Protein AF-A0A957CQ03-F1 (afdb_monomer_lite)

Foldseek 3Di:
DLLCCVVPNLVVQLVVLLVVQQVVCVVDPHHGCLLNVLLNQLSVQLVVVVVVDDDDPLVSQLVSLLSSLLSSVVSSVVVCVVVVHDDDPVVVVVSVVVSNVRSVVSRVVSVVVVVVVCVVDPDDPPD

Radius of gyration: 15.78 Å; chains: 1; bounding box: 36×26×51 Å

Sequence (127 aa):
SISWALLRGIDEGVIWAFIAGLFLDLMSVTPIGVTSLSFMFGILAVIWVQQAIPTSRFLLPVILAFSATLVALLVNILLLRTLQLVVDLSALSALFPMTLLHAVLILPVYWTAYWIDRTIRPRKVTV

Secondary structure (DSSP, 8-state):
-HHHHHHH-HHHHHHHHHHHHHHHHHHSSSPTTHHHHHHHHHHHHHHHHHHHS---TTHHHHHHHHHHHHHHHHHHHHHHHHTT----TTHHHHHHHHHHHHHHHHHHHHHHHHHHHHHHS------

pLDDT: mean 88.93, std 8.33, range [51.78, 96.94]

Structure (mmCIF, N/CA/C/O backbone):
data_AF-A0A957CQ03-F1
#
_entry.id   AF-A0A957CQ03-F1
#
loop_
_atom_site.group_PDB
_atom_site.id
_atom_site.type_symbol
_atom_site.label_atom_id
_atom_site.label_alt_id
_atom_site.label_comp_id
_atom_site.label_asym_id
_atom_site.label_entity_id
_atom_site.label_seq_id
_atom_site.pdbx_PDB_ins_code
_atom_site.Cartn_x
_atom_site.Cartn_y
_atom_site.Cartn_z
_atom_site.occupancy
_atom_site.B_iso_or_equiv
_atom_site.auth_seq_id
_atom_site.auth_comp_id
_atom_site.auth_asym_id
_atom_site.auth_atom_id
_atom_site.pdbx_PDB_model_num
ATOM 1 N N . SER A 1 1 ? -5.138 -6.842 2.477 1.00 85.69 1 SER A N 1
ATOM 2 C CA . SER A 1 1 ? -4.038 -6.876 3.463 1.00 85.69 1 SER A CA 1
ATOM 3 C C . SER A 1 1 ? -4.192 -5.798 4.534 1.00 85.69 1 SER A C 1
ATOM 5 O O . SER A 1 1 ? -4.312 -6.168 5.690 1.00 85.69 1 SER A O 1
ATOM 7 N N . ILE A 1 2 ? -4.272 -4.498 4.199 1.00 89.75 2 ILE A N 1
ATOM 8 C CA . ILE A 1 2 ? -4.328 -3.385 5.184 1.00 89.75 2 ILE A CA 1
ATOM 9 C C . ILE A 1 2 ? -5.518 -3.490 6.153 1.00 89.75 2 ILE A C 1
ATOM 11 O O . ILE A 1 2 ? -5.345 -3.366 7.362 1.00 89.75 2 ILE A O 1
ATOM 15 N N . SER A 1 3 ? -6.725 -3.753 5.640 1.00 88.94 3 SER A N 1
ATOM 16 C CA . SER A 1 3 ? -7.924 -3.921 6.476 1.00 88.94 3 SER A CA 1
ATOM 17 C C . SER A 1 3 ? -7.769 -5.067 7.475 1.00 88.94 3 SER A C 1
ATOM 19 O O . SER A 1 3 ? -8.128 -4.933 8.639 1.00 88.94 3 SER A O 1
ATOM 21 N N . TRP A 1 4 ? -7.174 -6.170 7.032 1.00 88.62 4 TRP A N 1
ATOM 22 C CA . TRP A 1 4 ? -6.902 -7.333 7.866 1.00 88.62 4 TRP A CA 1
ATOM 23 C C . TRP A 1 4 ? -5.799 -7.058 8.892 1.00 88.62 4 TRP A C 1
ATOM 25 O O . TRP A 1 4 ? -5.954 -7.417 10.054 1.00 88.62 4 TRP A O 1
ATOM 35 N N . ALA A 1 5 ? -4.749 -6.330 8.497 1.00 90.12 5 ALA A N 1
ATOM 36 C CA . ALA A 1 5 ? -3.681 -5.883 9.389 1.00 90.12 5 ALA A CA 1
ATOM 37 C C . ALA A 1 5 ? -4.222 -5.027 10.546 1.00 90.12 5 ALA A C 1
ATOM 39 O O . ALA A 1 5 ? -3.803 -5.164 11.691 1.00 90.12 5 ALA A O 1
ATOM 40 N N . LEU A 1 6 ? -5.196 -4.165 10.246 1.00 88.19 6 L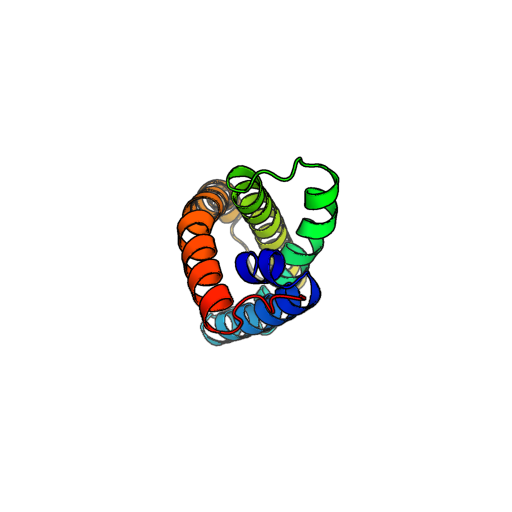EU A N 1
ATOM 41 C CA . LEU A 1 6 ? -5.875 -3.323 11.227 1.00 88.19 6 LEU A CA 1
ATOM 42 C C . LEU A 1 6 ? -6.790 -4.096 12.180 1.00 88.19 6 LEU A C 1
ATOM 44 O O . LEU A 1 6 ? -6.959 -3.680 13.322 1.00 88.19 6 LEU A O 1
ATOM 48 N N . LEU A 1 7 ? -7.416 -5.176 11.712 1.00 88.56 7 LEU A N 1
ATOM 49 C CA . LEU A 1 7 ? -8.358 -5.957 12.515 1.00 88.56 7 LEU A CA 1
ATOM 50 C C . LEU A 1 7 ? -7.668 -7.052 13.333 1.00 88.56 7 LEU A C 1
ATOM 52 O O . LEU A 1 7 ? -8.120 -7.360 14.432 1.00 88.56 7 LEU A O 1
ATOM 56 N N . ARG A 1 8 ? -6.589 -7.641 12.806 1.00 87.38 8 ARG A N 1
ATOM 57 C CA . ARG A 1 8 ? -5.973 -8.862 13.348 1.00 87.38 8 ARG A CA 1
ATOM 58 C C . ARG A 1 8 ? -4.468 -8.781 13.579 1.00 87.38 8 ARG A C 1
ATOM 60 O O . ARG A 1 8 ? -3.871 -9.748 14.038 1.00 87.38 8 ARG A O 1
ATOM 67 N N . GLY A 1 9 ? -3.867 -7.624 13.325 1.00 88.94 9 GLY A N 1
ATOM 68 C CA . GLY A 1 9 ? -2.451 -7.379 13.568 1.00 88.94 9 GLY A CA 1
ATOM 69 C C . GLY A 1 9 ? -1.581 -7.517 12.323 1.00 88.94 9 GLY A C 1
ATOM 70 O O . GLY A 1 9 ? -1.988 -8.037 11.281 1.00 88.94 9 GLY A O 1
ATOM 71 N N . ILE A 1 10 ? -0.355 -7.008 12.447 1.00 90.25 10 ILE A N 1
ATOM 72 C CA . ILE A 1 10 ? 0.595 -6.872 11.341 1.00 90.25 10 ILE A CA 1
ATOM 73 C C . ILE A 1 10 ? 0.940 -8.219 10.695 1.00 90.25 10 ILE A C 1
ATOM 75 O O . ILE A 1 10 ? 1.003 -8.291 9.471 1.00 90.25 10 ILE A O 1
ATOM 79 N N . ASP A 1 11 ? 1.081 -9.279 11.495 1.00 91.81 11 ASP A N 1
ATOM 80 C CA . ASP A 1 11 ? 1.511 -10.603 11.036 1.00 91.81 11 ASP A CA 1
ATOM 81 C C . ASP A 1 11 ? 0.533 -11.179 10.006 1.00 91.81 11 ASP A C 1
ATOM 8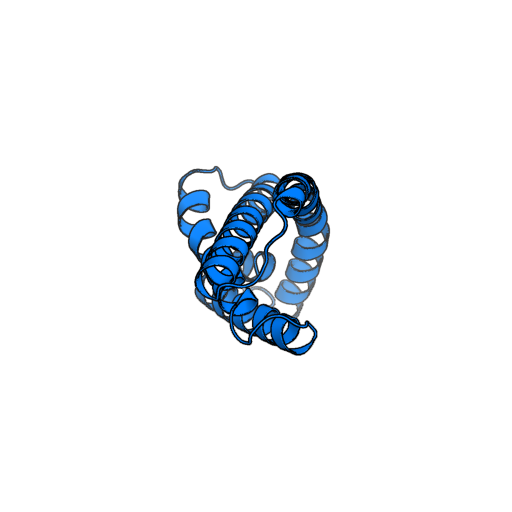3 O O . ASP A 1 11 ? 0.922 -11.526 8.889 1.00 91.81 11 ASP A O 1
ATOM 87 N N . GLU A 1 12 ? -0.767 -11.185 10.326 1.00 92.00 12 GLU A N 1
ATOM 88 C CA . GLU A 1 12 ? -1.795 -11.604 9.368 1.00 92.00 12 GLU A CA 1
ATOM 89 C C . GLU A 1 12 ? -1.852 -10.658 8.159 1.00 92.00 12 GLU A C 1
ATOM 91 O O . G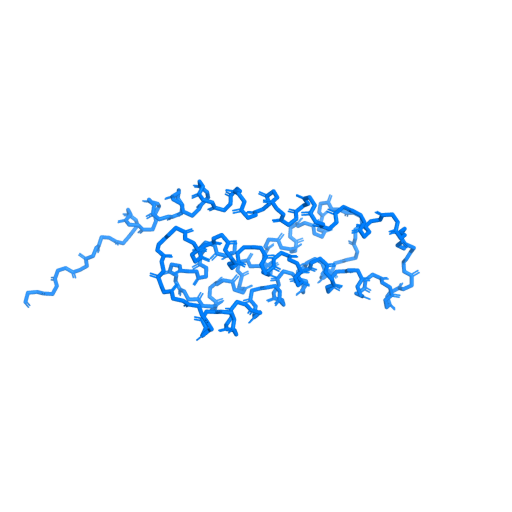LU A 1 12 ? -2.048 -11.094 7.023 1.00 92.00 12 GLU A O 1
ATOM 96 N N . GLY A 1 13 ? -1.650 -9.358 8.382 1.00 93.38 13 GLY A N 1
ATOM 97 C CA . GLY A 1 13 ? -1.580 -8.357 7.323 1.00 93.38 13 GLY A CA 1
ATOM 98 C C . GLY A 1 13 ? -0.506 -8.653 6.275 1.00 93.38 13 GLY A C 1
ATOM 99 O O . GLY A 1 13 ? -0.786 -8.573 5.074 1.00 93.38 13 GLY A O 1
ATOM 100 N N . VAL A 1 14 ? 0.699 -9.008 6.728 1.00 95.50 14 VAL A N 1
ATOM 101 C CA . VAL A 1 14 ? 1.855 -9.349 5.886 1.00 95.50 14 VAL A CA 1
ATOM 102 C C . VAL A 1 14 ? 1.611 -10.655 5.134 1.00 95.50 14 VAL A C 1
ATOM 104 O O . VAL A 1 14 ? 1.875 -10.711 3.935 1.00 95.50 14 VAL A O 1
ATOM 107 N N . ILE A 1 15 ? 1.032 -11.671 5.783 1.00 95.94 15 ILE A N 1
ATOM 108 C CA . ILE A 1 15 ? 0.663 -12.934 5.119 1.00 95.94 15 ILE A CA 1
ATOM 109 C C . ILE A 1 15 ? -0.315 -12.665 3.969 1.00 95.94 15 ILE A C 1
ATOM 111 O O . ILE A 1 15 ? -0.097 -13.111 2.843 1.00 95.94 15 ILE A O 1
ATOM 115 N N . TRP A 1 16 ? -1.365 -11.877 4.210 1.00 95.06 16 TRP A N 1
ATOM 116 C CA . TRP A 1 16 ? -2.314 -11.525 3.153 1.00 95.06 16 TRP A CA 1
ATOM 117 C C . TRP A 1 16 ? -1.712 -10.632 2.071 1.00 95.06 16 TRP A C 1
ATOM 119 O O . TRP A 1 16 ? -2.154 -10.697 0.927 1.00 95.06 16 TRP A O 1
ATOM 129 N N . ALA A 1 17 ? -0.738 -9.785 2.407 1.00 95.94 17 ALA A N 1
ATOM 130 C CA . ALA A 1 17 ? -0.002 -8.996 1.423 1.00 95.94 17 ALA A CA 1
ATOM 131 C C . ALA A 1 17 ? 0.833 -9.886 0.498 1.00 95.94 17 ALA A C 1
ATOM 133 O O . ALA A 1 17 ? 0.770 -9.712 -0.716 1.00 95.94 17 ALA A O 1
ATOM 134 N N . PHE A 1 18 ? 1.534 -10.867 1.066 1.00 96.94 18 PHE A N 1
ATOM 135 C CA . PHE A 1 18 ? 2.291 -11.861 0.316 1.00 96.94 18 PHE A CA 1
ATOM 136 C C . PHE A 1 18 ? 1.388 -12.675 -0.615 1.00 96.94 18 PHE A C 1
ATOM 138 O O . PHE A 1 18 ? 1.649 -12.736 -1.810 1.00 96.94 18 PHE A O 1
ATOM 145 N N . ILE A 1 19 ? 0.290 -13.238 -0.094 1.00 96.31 19 ILE A N 1
ATOM 146 C CA . ILE A 1 19 ? -0.652 -14.029 -0.900 1.00 96.31 19 ILE A CA 1
ATOM 147 C C . ILE A 1 19 ? -1.238 -13.169 -2.025 1.00 96.31 19 ILE A C 1
ATOM 149 O O . ILE A 1 19 ? -1.194 -13.567 -3.183 1.00 96.31 19 ILE A O 1
ATOM 153 N N . ALA A 1 20 ? -1.756 -11.978 -1.712 1.00 94.31 20 ALA A N 1
ATOM 154 C CA . ALA A 1 20 ? -2.358 -11.109 -2.721 1.00 94.31 20 ALA A CA 1
ATOM 155 C C . ALA A 1 20 ? -1.357 -10.703 -3.812 1.00 94.31 20 ALA A C 1
ATOM 157 O O . ALA A 1 20 ? -1.707 -10.726 -4.990 1.00 94.31 20 ALA A O 1
ATOM 158 N N . GLY A 1 21 ? -0.123 -10.365 -3.432 1.00 95.12 21 GLY A N 1
ATOM 159 C CA . GLY A 1 21 ? 0.922 -10.050 -4.398 1.00 95.12 21 GLY A CA 1
ATOM 160 C C . GLY A 1 21 ? 1.312 -11.262 -5.240 1.00 95.12 21 GLY A C 1
ATOM 161 O O . GLY A 1 21 ? 1.392 -11.141 -6.451 1.00 95.12 21 GLY A O 1
ATOM 162 N N . LEU A 1 22 ? 1.418 -12.462 -4.667 1.00 95.62 22 LEU A N 1
ATOM 163 C CA . LEU A 1 22 ? 1.739 -13.655 -5.457 1.00 95.62 22 LEU A CA 1
ATOM 164 C C . LEU A 1 22 ? 0.681 -13.919 -6.527 1.00 95.62 22 LEU A C 1
ATOM 166 O O . LEU A 1 22 ? 1.011 -14.227 -7.668 1.00 95.62 22 LEU A O 1
ATOM 170 N N . PHE A 1 23 ? -0.595 -13.768 -6.173 1.00 95.25 23 PHE A N 1
ATOM 171 C CA . PHE A 1 23 ? -1.680 -13.880 -7.142 1.00 95.25 23 PHE A CA 1
ATOM 172 C C . PHE A 1 23 ? -1.591 -12.806 -8.232 1.00 95.25 23 PHE A C 1
ATOM 174 O O . PHE A 1 23 ? -1.823 -13.115 -9.398 1.00 95.25 23 PHE A O 1
ATOM 181 N N . LEU A 1 24 ? -1.232 -11.567 -7.888 1.00 93.50 24 LEU A N 1
ATOM 182 C CA . LEU A 1 24 ? -1.025 -10.509 -8.880 1.00 93.50 24 LEU A CA 1
ATOM 183 C C . LEU A 1 24 ? 0.177 -10.785 -9.779 1.00 93.50 24 LEU A C 1
ATOM 185 O O . LEU A 1 24 ? 0.067 -10.602 -10.986 1.00 93.50 24 LEU A O 1
ATOM 189 N N . ASP A 1 25 ? 1.288 -11.264 -9.225 1.00 92.88 25 ASP A N 1
ATOM 190 C CA . ASP A 1 25 ? 2.466 -11.663 -9.990 1.00 92.88 25 ASP A CA 1
ATOM 191 C C . ASP A 1 25 ? 2.102 -12.754 -11.013 1.00 92.88 25 ASP A C 1
ATOM 193 O O . ASP A 1 25 ? 2.479 -12.656 -12.173 1.00 92.88 25 ASP A O 1
ATOM 197 N N . LEU A 1 26 ? 1.297 -13.750 -10.621 1.00 92.75 26 LEU A N 1
ATOM 198 C CA . LEU A 1 26 ? 0.845 -14.828 -11.514 1.00 92.75 26 LEU A CA 1
ATOM 199 C C . LEU A 1 26 ? -0.118 -14.361 -12.614 1.00 92.75 26 LEU A C 1
ATOM 201 O O . LEU A 1 26 ? -0.154 -14.951 -13.691 1.00 92.75 26 LEU A O 1
ATOM 205 N N . MET A 1 27 ? -0.939 -13.350 -12.329 1.00 92.44 27 MET A N 1
ATOM 206 C CA . MET A 1 27 ? -1.919 -12.803 -13.277 1.00 92.44 27 MET A CA 1
ATOM 207 C C . MET A 1 27 ? -1.338 -11.695 -14.162 1.00 92.44 27 MET A C 1
ATOM 209 O O . MET A 1 27 ? -2.002 -11.230 -15.089 1.00 92.44 27 MET A O 1
ATOM 213 N N . SER A 1 28 ? -0.126 -11.239 -13.868 1.00 86.25 28 SER A N 1
ATOM 214 C CA . SER A 1 28 ? 0.542 -10.161 -14.585 1.00 86.25 28 SER A CA 1
ATOM 215 C C . SER A 1 28 ? 1.766 -10.681 -15.335 1.00 86.25 28 SER A C 1
ATOM 217 O O . SER A 1 28 ? 2.136 -11.848 -15.258 1.00 86.25 28 SER A O 1
ATOM 219 N N . VAL A 1 29 ? 2.397 -9.795 -16.102 1.00 85.19 29 VAL A N 1
ATOM 220 C CA . VAL A 1 29 ? 3.665 -10.083 -16.791 1.00 85.19 29 VAL A CA 1
ATOM 221 C C . VAL A 1 29 ? 4.862 -9.740 -15.882 1.00 85.19 29 VAL A C 1
ATOM 223 O O . VAL A 1 29 ? 6.008 -9.770 -16.324 1.00 85.19 29 VAL A O 1
ATOM 226 N N . THR A 1 30 ? 4.635 -9.374 -14.610 1.00 84.75 30 THR A N 1
ATOM 227 C CA . THR A 1 30 ? 5.737 -9.048 -13.696 1.00 84.75 30 THR A CA 1
ATOM 228 C C . THR A 1 30 ? 6.407 -10.308 -13.147 1.00 84.75 30 THR A C 1
ATOM 230 O O . THR A 1 30 ? 5.743 -11.323 -12.945 1.00 84.75 30 THR A O 1
ATOM 233 N N . PRO A 1 31 ? 7.723 -10.265 -12.869 1.00 91.38 31 PRO A N 1
ATOM 234 C CA . PRO A 1 31 ? 8.418 -11.390 -12.258 1.00 91.38 31 PRO A CA 1
ATOM 235 C C . PRO A 1 31 ? 7.791 -11.807 -10.925 1.00 91.38 31 PRO A C 1
ATOM 237 O O . PRO A 1 31 ? 7.430 -10.958 -10.105 1.00 91.38 31 PRO A O 1
ATOM 240 N N . ILE A 1 32 ? 7.722 -13.120 -10.694 1.00 93.00 32 ILE A N 1
ATOM 241 C CA . ILE A 1 32 ? 7.194 -13.690 -9.451 1.00 93.00 32 ILE A CA 1
ATOM 242 C C . ILE A 1 32 ? 7.928 -13.113 -8.238 1.00 93.00 32 ILE A C 1
ATOM 244 O O . ILE A 1 32 ? 9.157 -13.111 -8.177 1.00 93.00 32 ILE A O 1
ATOM 248 N N . GLY A 1 33 ? 7.154 -12.654 -7.256 1.00 91.88 33 GLY A N 1
ATOM 249 C CA . GLY A 1 33 ? 7.635 -12.128 -5.986 1.00 91.88 33 GLY A CA 1
ATOM 250 C C . GLY A 1 33 ? 7.775 -10.606 -5.942 1.00 91.88 33 GLY A C 1
ATOM 251 O O . GLY A 1 33 ? 7.878 -10.057 -4.845 1.00 91.88 33 GLY A O 1
ATOM 252 N N . VAL A 1 34 ? 7.754 -9.900 -7.079 1.00 95.19 34 VAL A N 1
ATOM 253 C CA . VAL A 1 34 ? 7.955 -8.440 -7.104 1.00 95.19 34 VAL A CA 1
ATOM 254 C C . VAL A 1 34 ? 6.799 -7.711 -6.427 1.00 95.19 34 VAL A C 1
ATOM 256 O O . VAL A 1 34 ? 7.029 -6.925 -5.500 1.00 95.19 34 VAL A O 1
ATOM 259 N N . THR A 1 35 ? 5.556 -7.979 -6.830 1.00 95.19 35 THR A N 1
ATOM 260 C CA . THR A 1 35 ? 4.401 -7.326 -6.198 1.00 95.19 35 THR A CA 1
ATOM 261 C C . THR A 1 35 ? 4.169 -7.867 -4.786 1.00 95.19 35 THR A C 1
ATOM 263 O O . THR A 1 35 ? 3.824 -7.099 -3.886 1.00 95.19 35 THR A O 1
ATOM 266 N N . SER A 1 36 ? 4.470 -9.150 -4.553 1.00 95.94 36 SER A N 1
ATOM 267 C CA . SER A 1 36 ? 4.454 -9.790 -3.228 1.00 95.94 36 SER A CA 1
ATOM 268 C C . SER A 1 36 ? 5.304 -9.039 -2.206 1.00 95.94 36 SER A C 1
ATOM 270 O O . SER A 1 36 ? 4.791 -8.581 -1.183 1.00 95.94 36 SER A O 1
ATOM 272 N N . LEU A 1 37 ? 6.595 -8.852 -2.499 1.00 96.38 37 LEU A N 1
ATOM 273 C CA . LEU A 1 37 ? 7.514 -8.127 -1.623 1.00 96.38 37 LEU A CA 1
ATOM 274 C C . LEU A 1 37 ? 7.074 -6.676 -1.447 1.00 96.38 37 LEU A C 1
ATOM 276 O O . LEU A 1 37 ? 7.047 -6.164 -0.329 1.00 96.38 37 LEU A O 1
ATOM 280 N N . SER A 1 38 ? 6.660 -6.034 -2.535 1.00 96.56 38 SER A N 1
ATOM 281 C CA . SER A 1 38 ? 6.201 -4.646 -2.518 1.00 96.56 38 SER A CA 1
ATOM 282 C C . SER A 1 38 ? 5.025 -4.440 -1.562 1.00 96.56 38 SER A C 1
ATOM 284 O O . SER A 1 38 ? 5.041 -3.527 -0.735 1.00 96.56 38 SER A O 1
ATOM 286 N N . PHE A 1 39 ? 4.029 -5.324 -1.600 1.00 96.06 39 PHE A N 1
ATOM 287 C CA . PHE A 1 39 ? 2.883 -5.261 -0.696 1.00 96.06 39 PHE A CA 1
ATOM 288 C C . PHE A 1 39 ? 3.274 -5.549 0.755 1.00 96.06 39 PHE A C 1
ATOM 290 O O . PHE A 1 39 ? 2.755 -4.892 1.660 1.00 96.06 39 PHE A O 1
ATOM 297 N N . MET A 1 40 ? 4.190 -6.493 0.995 1.00 96.50 40 MET A N 1
ATOM 298 C CA . MET A 1 40 ? 4.695 -6.777 2.342 1.00 96.50 40 MET A CA 1
ATOM 299 C C . MET A 1 40 ? 5.391 -5.553 2.944 1.00 96.50 40 MET A C 1
ATOM 301 O O . MET A 1 40 ? 5.063 -5.163 4.064 1.00 96.50 40 MET A O 1
ATOM 305 N N . PHE A 1 41 ? 6.285 -4.897 2.196 1.00 96.38 41 PHE A N 1
ATOM 306 C CA . PHE A 1 41 ? 6.925 -3.651 2.634 1.00 96.38 41 PHE A CA 1
ATOM 307 C C . PHE A 1 41 ? 5.908 -2.530 2.863 1.00 96.38 41 PHE A C 1
ATOM 309 O O . PHE A 1 41 ? 6.019 -1.797 3.847 1.00 96.38 41 PHE A O 1
ATOM 316 N N . GLY A 1 42 ? 4.882 -2.439 2.011 1.00 95.44 42 GLY A N 1
ATOM 317 C CA . GLY A 1 42 ? 3.756 -1.532 2.215 1.00 95.44 42 GLY A CA 1
ATOM 318 C C . GLY A 1 42 ? 3.076 -1.743 3.569 1.00 95.44 42 GLY A C 1
ATOM 319 O O . GLY A 1 42 ? 2.857 -0.783 4.303 1.00 95.44 42 GLY A O 1
ATOM 320 N N . ILE A 1 43 ? 2.798 -2.994 3.949 1.00 95.31 43 ILE A N 1
ATOM 321 C CA . ILE A 1 43 ? 2.234 -3.305 5.270 1.00 95.31 43 ILE A CA 1
ATOM 322 C C . ILE A 1 43 ? 3.223 -3.007 6.393 1.00 95.31 43 ILE A C 1
ATOM 324 O O . ILE A 1 43 ? 2.827 -2.412 7.384 1.00 95.31 43 ILE A O 1
ATOM 328 N N . LEU A 1 44 ? 4.502 -3.354 6.269 1.00 93.81 44 LEU A N 1
ATOM 329 C CA . LEU A 1 44 ? 5.479 -3.079 7.330 1.00 93.81 44 LEU A CA 1
ATOM 330 C C . LEU A 1 44 ? 5.631 -1.577 7.616 1.00 93.81 44 LEU A C 1
ATOM 332 O O . LEU A 1 44 ? 5.798 -1.181 8.770 1.00 93.81 44 LEU A O 1
ATOM 336 N N . ALA A 1 45 ? 5.492 -0.724 6.598 1.00 90.06 45 ALA A N 1
ATOM 337 C CA . ALA A 1 45 ? 5.509 0.726 6.777 1.00 90.06 45 ALA A CA 1
ATOM 338 C C . ALA A 1 45 ? 4.372 1.243 7.679 1.00 90.06 45 ALA A C 1
ATOM 340 O O . ALA A 1 45 ? 4.535 2.255 8.361 1.00 90.06 45 ALA A O 1
ATOM 341 N N . VAL A 1 46 ? 3.245 0.527 7.745 1.00 88.00 46 VAL A N 1
ATOM 342 C CA . VAL A 1 46 ? 2.094 0.857 8.602 1.00 88.00 46 VAL A CA 1
ATOM 343 C C . VAL A 1 46 ? 2.485 0.899 10.080 1.00 88.00 46 VAL A C 1
ATOM 345 O O . VAL A 1 46 ? 1.928 1.720 10.804 1.00 88.00 46 VAL A O 1
ATOM 348 N N . ILE A 1 47 ? 3.449 0.080 10.528 1.00 86.44 47 ILE A N 1
ATOM 349 C CA . ILE A 1 47 ? 3.906 0.039 11.932 1.00 86.44 47 ILE A CA 1
ATOM 350 C C . ILE A 1 47 ? 4.356 1.429 12.387 1.00 86.44 47 ILE A C 1
ATOM 352 O O . ILE A 1 47 ? 3.910 1.931 13.417 1.00 86.44 47 ILE A O 1
ATOM 356 N N . TRP A 1 48 ? 5.210 2.064 11.587 1.00 84.88 48 TRP A N 1
ATOM 357 C CA . TRP A 1 48 ? 5.770 3.379 11.883 1.00 84.88 48 TRP A CA 1
ATOM 358 C C . TRP A 1 48 ? 4.695 4.466 11.843 1.00 84.88 48 TRP A C 1
ATOM 360 O O . TRP A 1 48 ? 4.656 5.348 12.696 1.00 84.88 48 TRP A O 1
ATOM 370 N N . VAL A 1 49 ? 3.777 4.375 10.878 1.00 85.25 49 VAL A N 1
ATOM 371 C CA . VAL A 1 49 ? 2.709 5.366 10.703 1.00 85.25 49 VAL A CA 1
ATOM 372 C C . VAL A 1 49 ? 1.667 5.278 11.821 1.00 85.25 49 VAL A C 1
ATOM 374 O O . VAL A 1 49 ? 1.200 6.310 12.296 1.00 85.25 49 VAL A O 1
ATOM 377 N N . GLN A 1 50 ? 1.327 4.075 12.295 1.00 84.44 50 GLN A N 1
ATOM 378 C CA . GLN A 1 50 ? 0.393 3.896 13.413 1.00 84.44 50 GLN A CA 1
ATOM 379 C C . GLN A 1 50 ? 0.900 4.525 14.713 1.00 84.44 50 GLN A C 1
ATOM 381 O O . GLN A 1 50 ? 0.098 5.048 15.479 1.00 84.44 50 GLN A O 1
ATOM 386 N N . GLN A 1 51 ? 2.213 4.508 14.955 1.00 84.50 51 GLN A N 1
ATOM 387 C CA . GLN A 1 51 ? 2.810 5.115 16.150 1.00 84.50 51 GLN A CA 1
ATOM 388 C C . GLN A 1 51 ? 2.749 6.649 16.131 1.00 84.50 51 GLN A C 1
ATOM 390 O O . GLN A 1 51 ? 2.754 7.278 17.185 1.00 84.50 51 GLN A O 1
ATOM 395 N N . ALA A 1 52 ? 2.681 7.252 14.942 1.00 84.81 52 ALA A N 1
ATOM 396 C CA . ALA A 1 52 ? 2.740 8.699 14.759 1.00 84.81 52 ALA A CA 1
ATOM 397 C C . ALA A 1 52 ? 1.361 9.383 14.698 1.00 84.81 52 ALA A C 1
ATOM 399 O O . ALA A 1 52 ? 1.298 10.612 14.667 1.00 84.81 52 ALA A O 1
ATOM 400 N N . ILE A 1 53 ? 0.258 8.625 14.630 1.00 83.12 53 ILE A N 1
ATOM 401 C CA . ILE A 1 53 ? -1.065 9.161 14.270 1.00 83.12 53 ILE A CA 1
ATOM 402 C C . ILE A 1 53 ? -2.139 8.750 15.290 1.00 83.12 53 ILE A C 1
ATOM 404 O O . ILE A 1 53 ? -2.184 7.593 15.706 1.00 83.12 53 ILE A O 1
ATOM 408 N N . PRO A 1 54 ? -3.055 9.662 15.676 1.00 76.88 54 PRO A N 1
ATOM 409 C CA . PRO A 1 54 ? -4.148 9.350 16.595 1.00 76.88 54 PRO A CA 1
ATOM 410 C C . PRO A 1 54 ? -5.118 8.285 16.051 1.00 76.88 54 PRO A C 1
ATOM 412 O O . PRO A 1 54 ? -5.426 8.224 14.859 1.00 76.88 54 PRO A O 1
ATOM 415 N N . THR A 1 55 ? -5.670 7.472 16.958 1.00 77.75 55 THR A N 1
ATOM 416 C CA . THR A 1 55 ? -6.499 6.287 16.667 1.00 77.75 55 THR A CA 1
ATOM 417 C C . THR A 1 55 ? -7.941 6.627 16.252 1.00 77.75 55 THR A C 1
ATOM 419 O O . THR A 1 55 ? -8.911 6.221 16.897 1.00 77.75 55 THR A O 1
ATOM 422 N N . SER A 1 56 ? -8.113 7.387 15.170 1.00 84.81 56 SER A N 1
ATOM 423 C CA . SER A 1 56 ? -9.430 7.668 14.582 1.00 84.81 56 SER A CA 1
ATOM 424 C C . SER A 1 56 ? -9.914 6.499 13.722 1.00 84.81 56 SER A C 1
ATOM 426 O O . SER A 1 56 ? -9.219 6.070 12.808 1.00 84.81 56 SER A O 1
ATOM 428 N N . ARG A 1 57 ? -11.147 6.024 13.946 1.00 78.06 57 ARG A N 1
ATOM 429 C CA . ARG A 1 57 ? -11.735 4.896 13.190 1.00 78.06 57 ARG A CA 1
ATOM 430 C C . ARG A 1 57 ? -11.919 5.165 11.692 1.00 78.06 57 ARG A C 1
ATOM 432 O O . ARG A 1 57 ? -12.054 4.215 10.933 1.00 78.06 57 ARG A O 1
ATOM 439 N N . PHE A 1 58 ? -11.940 6.433 11.282 1.00 85.44 58 PHE A N 1
ATOM 440 C CA . PHE A 1 58 ? -12.114 6.826 9.882 1.00 85.44 58 PHE A CA 1
ATOM 441 C C . PHE A 1 58 ? -10.799 7.267 9.237 1.00 85.44 58 PHE A C 1
ATOM 443 O O . PHE A 1 58 ? -10.469 6.816 8.146 1.00 85.44 58 PHE A O 1
ATOM 450 N N . LEU A 1 59 ? -10.021 8.116 9.918 1.00 88.00 59 LEU A N 1
ATOM 451 C CA . LEU A 1 59 ? -8.779 8.650 9.349 1.00 88.00 59 LEU A CA 1
ATOM 452 C C . LEU A 1 59 ? -7.650 7.618 9.352 1.00 88.00 59 LEU A C 1
ATOM 454 O O . LEU A 1 59 ? -6.855 7.598 8.418 1.00 88.00 59 LEU A O 1
ATOM 458 N N . LEU A 1 60 ? -7.588 6.745 10.363 1.00 90.12 60 LEU A N 1
ATOM 459 C CA . LEU A 1 60 ? -6.502 5.776 10.475 1.00 90.12 60 LEU A CA 1
ATOM 460 C C . LEU A 1 60 ? -6.473 4.808 9.276 1.00 90.12 60 LEU A C 1
ATOM 462 O O . LEU A 1 60 ? -5.427 4.732 8.637 1.00 90.12 60 LEU A O 1
ATOM 466 N N . PRO A 1 61 ? -7.573 4.132 8.872 1.00 91.56 61 PRO A N 1
ATOM 467 C CA . PRO A 1 61 ? -7.543 3.265 7.691 1.00 91.56 61 PRO A CA 1
ATOM 468 C C . PRO A 1 61 ? -7.131 3.991 6.408 1.00 91.56 61 PRO A C 1
ATOM 470 O O . PRO A 1 61 ? -6.360 3.441 5.627 1.00 91.56 61 PRO A O 1
ATOM 473 N N . VAL A 1 62 ? -7.603 5.227 6.215 1.00 93.31 62 VAL A N 1
ATOM 474 C CA . VAL A 1 62 ? -7.298 6.054 5.036 1.00 93.31 62 VAL A CA 1
ATOM 475 C C . VAL A 1 62 ? -5.812 6.385 4.975 1.00 93.31 62 VAL A C 1
ATOM 477 O O . VAL A 1 62 ? -5.171 6.146 3.953 1.00 93.31 62 VAL A O 1
ATOM 480 N N . ILE A 1 63 ? -5.245 6.889 6.073 1.00 92.38 63 ILE A N 1
ATOM 481 C CA . ILE A 1 63 ? -3.838 7.294 6.110 1.00 92.38 63 ILE A CA 1
ATOM 482 C C . ILE A 1 63 ? -2.920 6.081 5.959 1.00 92.38 63 ILE A C 1
ATOM 484 O O . ILE A 1 63 ? -1.938 6.145 5.222 1.00 92.38 63 ILE A O 1
ATOM 488 N N . LEU A 1 64 ? -3.254 4.961 6.602 1.00 92.69 64 LEU A N 1
ATOM 489 C CA . LEU A 1 64 ? -2.472 3.735 6.477 1.00 92.69 64 LEU A CA 1
ATOM 490 C C . LEU A 1 64 ? -2.569 3.125 5.083 1.00 92.69 64 LEU A C 1
ATOM 492 O O . LEU A 1 64 ? -1.578 2.610 4.582 1.00 92.69 64 LEU A O 1
ATOM 496 N N . ALA A 1 65 ? -3.734 3.186 4.436 1.00 93.88 65 ALA A N 1
ATOM 497 C CA . ALA A 1 65 ? -3.854 2.732 3.059 1.00 93.88 65 ALA A CA 1
ATOM 498 C C . ALA A 1 65 ? -3.061 3.610 2.103 1.00 93.88 65 ALA A C 1
ATOM 500 O O . ALA A 1 65 ? -2.363 3.083 1.239 1.00 93.88 65 ALA A O 1
ATOM 501 N N . PHE A 1 66 ? -3.120 4.928 2.286 1.00 94.19 66 PHE A N 1
ATOM 502 C CA . PHE A 1 66 ? -2.323 5.860 1.506 1.00 94.19 66 PHE A CA 1
ATOM 503 C C . PHE A 1 66 ? -0.824 5.567 1.657 1.00 94.19 66 PHE A C 1
ATOM 505 O O . PHE A 1 66 ? -0.135 5.366 0.657 1.00 94.19 66 PHE A O 1
ATOM 512 N N . SER A 1 67 ? -0.324 5.483 2.895 1.00 93.25 67 SER A N 1
ATOM 513 C CA . SER A 1 67 ? 1.100 5.269 3.168 1.00 93.25 67 SER A CA 1
ATOM 514 C C . SER A 1 67 ? 1.581 3.893 2.712 1.00 93.25 67 SER A C 1
ATOM 516 O O . SER A 1 67 ? 2.595 3.806 2.021 1.00 93.25 67 SER A O 1
ATOM 518 N N . ALA A 1 68 ? 0.834 2.830 3.017 1.00 94.19 68 ALA A N 1
ATOM 519 C CA . ALA A 1 68 ? 1.175 1.473 2.604 1.00 94.19 68 ALA A CA 1
ATOM 520 C C . ALA A 1 68 ? 1.212 1.337 1.081 1.00 94.19 68 ALA A C 1
ATOM 522 O O . ALA A 1 68 ? 2.137 0.737 0.540 1.00 94.19 68 ALA A O 1
ATOM 523 N N . THR A 1 69 ? 0.235 1.922 0.383 1.00 94.88 69 THR A N 1
ATOM 524 C CA . THR A 1 69 ? 0.189 1.894 -1.084 1.00 94.88 69 THR A CA 1
ATOM 525 C C . THR A 1 69 ? 1.352 2.674 -1.676 1.00 94.88 69 THR A C 1
ATOM 527 O O . THR A 1 69 ? 1.996 2.198 -2.606 1.00 94.88 69 THR A O 1
ATOM 530 N N . LEU A 1 70 ? 1.651 3.857 -1.133 1.00 94.19 70 LEU A N 1
ATOM 531 C CA . LEU A 1 70 ? 2.757 4.676 -1.615 1.00 94.19 70 LEU A CA 1
ATOM 532 C C . LEU A 1 70 ? 4.088 3.929 -1.479 1.00 94.19 70 LEU A C 1
ATOM 534 O O . LEU A 1 70 ? 4.837 3.834 -2.448 1.00 94.19 70 LEU A O 1
ATOM 538 N N . VAL A 1 71 ? 4.350 3.344 -0.308 1.00 95.25 71 VAL A N 1
ATOM 539 C CA . VAL A 1 71 ? 5.555 2.538 -0.077 1.00 95.25 71 VAL A CA 1
ATOM 540 C C . VAL A 1 71 ? 5.588 1.327 -1.003 1.00 95.25 71 VAL A C 1
ATOM 542 O O . VAL A 1 71 ? 6.615 1.083 -1.630 1.00 95.25 71 VAL A O 1
ATOM 545 N N . ALA A 1 72 ? 4.476 0.606 -1.151 1.00 95.12 72 ALA A N 1
ATOM 546 C CA . ALA A 1 72 ? 4.410 -0.552 -2.034 1.00 95.12 72 ALA A CA 1
ATOM 547 C C . ALA A 1 72 ? 4.738 -0.190 -3.488 1.00 95.12 72 ALA A C 1
ATOM 549 O O . ALA A 1 72 ? 5.549 -0.862 -4.114 1.00 95.12 72 ALA A O 1
ATOM 550 N N . LEU A 1 73 ? 4.173 0.894 -4.023 1.00 93.75 73 LEU A N 1
ATOM 551 C CA . LEU A 1 73 ? 4.447 1.316 -5.397 1.00 93.75 73 LEU A CA 1
ATOM 552 C C . LEU A 1 73 ? 5.906 1.754 -5.591 1.00 93.75 73 LEU A C 1
ATOM 554 O O . LEU A 1 73 ? 6.516 1.414 -6.604 1.00 93.75 73 LEU A O 1
ATOM 558 N N . LEU A 1 74 ? 6.485 2.463 -4.616 1.00 93.38 74 LEU A N 1
ATOM 559 C CA . LEU A 1 74 ? 7.895 2.860 -4.654 1.00 93.38 74 LEU A CA 1
ATOM 560 C C . LEU A 1 74 ? 8.828 1.644 -4.625 1.00 93.38 74 LEU A C 1
ATOM 562 O O . LEU A 1 74 ? 9.754 1.565 -5.433 1.00 93.38 74 LEU A O 1
ATOM 566 N N . VAL A 1 75 ? 8.561 0.678 -3.742 1.00 95.06 75 VAL A N 1
ATOM 567 C CA .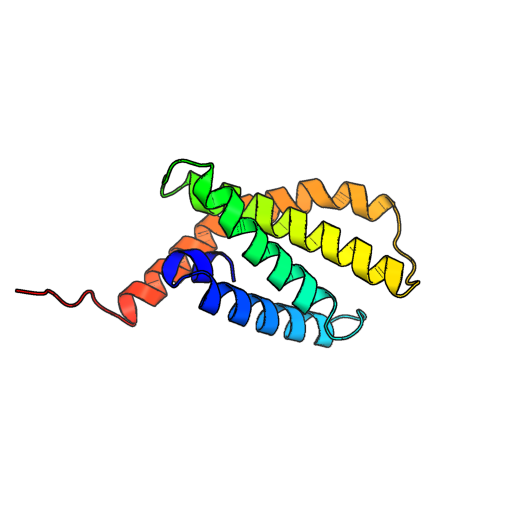 VAL A 1 75 ? 9.315 -0.582 -3.673 1.00 95.06 75 VAL A CA 1
ATOM 568 C C . VAL A 1 75 ? 9.161 -1.372 -4.969 1.00 95.06 75 VAL A C 1
ATOM 570 O O . VAL A 1 75 ? 10.152 -1.877 -5.487 1.00 95.06 75 VAL A O 1
ATOM 573 N N . ASN A 1 76 ? 7.965 -1.407 -5.555 1.00 93.62 76 ASN A N 1
ATOM 574 C CA . ASN A 1 76 ? 7.723 -2.100 -6.816 1.00 93.62 76 ASN A CA 1
ATOM 575 C C . ASN A 1 76 ? 8.552 -1.503 -7.957 1.00 93.62 76 ASN A C 1
ATOM 577 O O . ASN A 1 76 ? 9.231 -2.230 -8.676 1.00 93.62 76 ASN A O 1
ATOM 581 N N . ILE A 1 77 ? 8.553 -0.173 -8.096 1.00 92.19 77 ILE A N 1
ATOM 582 C CA . ILE A 1 77 ? 9.387 0.524 -9.087 1.00 92.19 77 ILE A CA 1
ATOM 583 C C . ILE A 1 77 ? 10.871 0.226 -8.851 1.00 92.19 77 ILE A C 1
ATOM 585 O O . ILE A 1 77 ? 11.595 -0.056 -9.807 1.00 92.19 77 ILE A O 1
ATOM 589 N N . LEU A 1 78 ? 11.323 0.264 -7.594 1.00 92.88 78 LEU A N 1
ATOM 590 C CA . LEU A 1 78 ? 12.709 -0.029 -7.237 1.00 92.88 78 LEU A CA 1
ATOM 591 C C . LEU A 1 78 ? 13.099 -1.462 -7.629 1.00 92.88 78 LEU A C 1
ATOM 593 O O . LEU A 1 78 ? 14.119 -1.653 -8.287 1.00 92.88 78 LEU A O 1
ATOM 597 N N . LEU A 1 79 ? 12.273 -2.454 -7.292 1.00 94.12 79 LEU A N 1
ATOM 598 C CA . LEU A 1 79 ? 12.519 -3.858 -7.621 1.00 94.12 79 LEU A CA 1
ATOM 599 C C . LEU A 1 79 ? 12.546 -4.091 -9.138 1.00 94.12 79 LEU A C 1
ATOM 601 O O . LEU A 1 79 ? 13.467 -4.727 -9.651 1.00 94.12 79 LEU A O 1
ATOM 605 N N . LEU A 1 80 ? 11.600 -3.512 -9.883 1.00 92.50 80 LEU A N 1
ATOM 606 C CA . LEU A 1 80 ? 11.588 -3.605 -11.347 1.00 92.50 80 LEU A CA 1
ATOM 607 C C . LEU A 1 80 ? 12.852 -2.990 -11.965 1.00 92.50 80 LEU A C 1
ATOM 609 O O . LEU A 1 80 ? 13.449 -3.583 -12.863 1.00 92.50 80 LEU A O 1
ATOM 613 N N . ARG A 1 81 ? 13.313 -1.845 -11.442 1.00 90.75 81 ARG A N 1
ATOM 614 C CA . ARG A 1 81 ? 14.580 -1.221 -11.853 1.00 90.75 81 ARG A CA 1
ATOM 615 C C . ARG A 1 81 ? 15.785 -2.112 -11.554 1.00 90.75 81 ARG A C 1
ATOM 617 O O . ARG A 1 81 ? 16.657 -2.228 -12.410 1.00 90.75 81 ARG A O 1
ATOM 624 N N . THR A 1 82 ? 15.840 -2.754 -10.383 1.00 92.69 82 THR A N 1
ATOM 625 C CA . THR A 1 82 ? 16.947 -3.670 -10.040 1.00 92.69 82 THR A CA 1
ATOM 626 C C . THR A 1 82 ? 16.996 -4.903 -10.937 1.00 92.69 82 THR A C 1
ATOM 628 O O . THR A 1 82 ? 18.077 -5.407 -11.220 1.00 92.69 82 THR A O 1
ATOM 631 N N . LEU A 1 83 ? 15.842 -5.337 -11.449 1.00 92.44 83 LEU A N 1
ATOM 632 C CA . LEU A 1 83 ? 15.728 -6.422 -12.424 1.00 92.44 83 LEU A CA 1
ATOM 633 C C . LEU A 1 83 ? 15.961 -5.956 -13.870 1.00 92.44 83 LEU A C 1
ATOM 635 O O . LEU A 1 83 ? 15.734 -6.722 -14.801 1.00 92.44 83 LEU A O 1
ATOM 639 N N . GLN A 1 84 ? 16.407 -4.708 -14.063 1.00 88.94 84 GLN A N 1
ATOM 640 C CA . GLN A 1 84 ? 16.677 -4.093 -15.367 1.00 88.94 84 GLN A CA 1
ATOM 641 C C . GLN A 1 84 ? 15.457 -4.067 -16.303 1.00 88.94 84 GLN A C 1
ATOM 643 O O . GLN A 1 84 ? 15.599 -3.961 -17.521 1.00 88.94 84 GLN A O 1
ATOM 648 N N . LEU A 1 85 ? 14.246 -4.117 -15.741 1.00 87.12 85 LEU A N 1
ATOM 649 C CA . LEU A 1 85 ? 13.019 -3.971 -16.510 1.00 87.12 85 LEU A CA 1
ATOM 650 C C . LEU A 1 85 ? 12.776 -2.496 -16.834 1.00 87.12 85 LEU A C 1
ATOM 652 O O . LEU A 1 85 ? 13.025 -1.597 -16.021 1.00 87.12 85 LEU A O 1
ATOM 656 N N . VAL A 1 86 ? 12.288 -2.244 -18.048 1.00 82.25 86 VAL A N 1
ATOM 657 C CA . VAL A 1 86 ? 11.979 -0.890 -18.507 1.00 82.25 86 VAL A CA 1
ATOM 658 C C . VAL A 1 86 ? 10.768 -0.383 -17.732 1.00 82.25 86 VAL A C 1
ATOM 660 O O . VAL A 1 86 ? 9.651 -0.856 -17.915 1.00 82.25 86 VAL A O 1
ATOM 663 N N . VAL A 1 87 ? 11.007 0.595 -16.861 1.00 82.19 87 VAL A N 1
ATOM 664 C CA . VAL A 1 87 ? 9.958 1.351 -16.176 1.00 82.19 87 VAL A CA 1
ATOM 665 C C . VAL A 1 87 ? 9.869 2.718 -16.832 1.00 82.19 87 VAL A C 1
ATOM 667 O O . VAL A 1 87 ? 10.835 3.489 -16.799 1.00 82.19 87 VAL A O 1
ATOM 670 N N . ASP A 1 88 ? 8.713 3.013 -17.418 1.00 84.38 88 ASP A N 1
ATOM 671 C CA . ASP A 1 88 ? 8.413 4.346 -17.924 1.00 84.38 88 ASP A CA 1
ATOM 672 C C . ASP A 1 88 ? 8.315 5.333 -16.751 1.00 84.38 88 ASP A C 1
ATOM 674 O O . ASP A 1 88 ? 7.624 5.091 -15.760 1.00 84.38 88 ASP A O 1
ATOM 678 N N . LEU A 1 89 ? 9.016 6.463 -16.857 1.00 79.12 89 LEU A N 1
ATOM 679 C CA . LEU A 1 89 ? 8.973 7.528 -15.856 1.00 79.12 89 LEU A CA 1
ATOM 680 C C . LEU A 1 89 ? 7.588 8.176 -15.770 1.00 79.12 89 LEU A C 1
ATOM 682 O O . LEU A 1 89 ? 7.247 8.725 -14.721 1.00 79.12 89 LEU A O 1
ATOM 686 N N . SER A 1 90 ? 6.764 8.057 -16.817 1.00 84.00 90 SER A N 1
ATOM 687 C CA . SER A 1 90 ? 5.359 8.469 -16.771 1.00 84.00 90 SER A CA 1
ATOM 688 C C . SER A 1 90 ? 4.575 7.747 -15.663 1.00 84.00 90 SER A C 1
ATOM 690 O O . SER A 1 90 ? 3.655 8.334 -15.089 1.00 84.00 90 SER A O 1
ATOM 692 N N . ALA A 1 91 ? 4.991 6.539 -15.256 1.00 80.00 91 ALA A N 1
ATOM 693 C CA . ALA A 1 91 ? 4.376 5.787 -14.161 1.00 80.00 91 ALA A CA 1
ATOM 694 C C . ALA A 1 91 ? 4.439 6.527 -12.813 1.00 80.00 91 ALA A C 1
ATOM 696 O O . ALA A 1 91 ? 3.582 6.316 -11.955 1.00 80.00 91 ALA A O 1
ATOM 697 N N . LEU A 1 92 ? 5.398 7.446 -12.630 1.00 83.94 92 LEU A N 1
ATOM 698 C CA . LEU A 1 92 ? 5.470 8.285 -11.430 1.00 83.94 92 LEU A CA 1
ATOM 699 C C . LEU A 1 92 ? 4.258 9.216 -11.307 1.00 83.94 92 LEU A C 1
ATOM 701 O O . LEU A 1 92 ? 3.785 9.461 -10.199 1.00 83.94 92 LEU A O 1
ATOM 705 N N . SER A 1 93 ? 3.716 9.689 -12.433 1.00 88.00 93 SER A N 1
ATOM 706 C CA . SER A 1 93 ? 2.513 10.532 -12.441 1.00 88.00 93 SER A CA 1
ATOM 707 C C . SER A 1 93 ? 1.263 9.770 -11.991 1.00 88.00 93 SER A C 1
ATOM 709 O O . SER A 1 93 ? 0.354 10.365 -11.414 1.00 88.00 93 SER A O 1
ATOM 711 N N . ALA A 1 94 ? 1.245 8.445 -12.179 1.00 87.00 94 ALA A N 1
ATOM 712 C CA . ALA A 1 94 ? 0.155 7.577 -11.752 1.00 87.00 94 ALA A CA 1
ATOM 713 C C . ALA A 1 94 ? 0.207 7.233 -10.253 1.00 87.00 94 ALA A C 1
ATOM 715 O O . ALA A 1 94 ? -0.805 6.802 -9.701 1.00 87.00 94 ALA A O 1
ATOM 716 N N . LEU A 1 95 ? 1.338 7.458 -9.569 1.00 88.88 95 LEU A N 1
ATOM 717 C CA . LEU A 1 95 ? 1.482 7.137 -8.146 1.00 88.88 95 LEU A CA 1
ATOM 718 C C . LEU A 1 95 ? 0.431 7.847 -7.300 1.00 88.88 95 LEU A C 1
ATOM 720 O O . LEU A 1 95 ? -0.298 7.201 -6.557 1.00 88.88 95 LEU A O 1
ATOM 724 N N . PHE A 1 96 ? 0.334 9.169 -7.438 1.00 89.62 96 PHE A N 1
ATOM 725 C CA . PHE A 1 96 ? -0.572 9.980 -6.631 1.00 89.62 96 PHE A CA 1
ATOM 726 C C . PHE A 1 96 ? -2.062 9.643 -6.832 1.00 89.62 96 PHE A C 1
ATOM 728 O O . PHE A 1 96 ? -2.748 9.401 -5.838 1.00 89.62 96 PHE A O 1
ATOM 735 N N . PRO A 1 97 ? -2.606 9.573 -8.065 1.00 93.44 97 PRO A N 1
ATOM 736 C CA . PRO A 1 97 ? -4.006 9.196 -8.242 1.00 93.44 97 PRO A CA 1
ATOM 737 C C . PRO A 1 97 ? -4.281 7.763 -7.772 1.00 93.44 97 PRO A C 1
ATOM 739 O O . PRO A 1 97 ? -5.341 7.505 -7.204 1.00 93.44 97 PRO A O 1
ATOM 742 N N . MET A 1 98 ? -3.333 6.836 -7.940 1.00 91.25 98 MET A N 1
ATOM 743 C CA . MET A 1 98 ? -3.516 5.444 -7.529 1.00 91.25 98 MET A CA 1
ATOM 744 C C . MET A 1 98 ? -3.462 5.269 -6.007 1.00 91.25 98 MET A C 1
ATOM 746 O O . MET A 1 98 ? -4.249 4.502 -5.450 1.00 91.25 98 MET A O 1
ATOM 750 N N . THR A 1 99 ? -2.589 5.995 -5.305 1.00 92.56 99 THR A N 1
ATOM 751 C CA . THR A 1 99 ? -2.576 6.002 -3.833 1.00 92.56 99 THR A CA 1
ATOM 752 C C . THR A 1 99 ? -3.827 6.654 -3.269 1.00 92.56 99 THR A C 1
ATOM 754 O O . THR A 1 99 ? -4.405 6.126 -2.320 1.00 92.56 99 THR A O 1
ATOM 757 N N . LEU A 1 100 ? -4.291 7.751 -3.874 1.00 93.50 100 LEU A N 1
ATOM 758 C CA . LEU A 1 100 ? -5.518 8.425 -3.462 1.00 93.50 100 LEU A CA 1
ATOM 759 C C . LEU A 1 100 ? -6.746 7.528 -3.661 1.00 93.50 100 LEU A C 1
ATOM 761 O O . LEU A 1 100 ? -7.579 7.412 -2.764 1.00 93.50 100 LEU A O 1
ATOM 765 N N . LEU A 1 101 ? -6.824 6.836 -4.800 1.00 94.25 101 LEU A N 1
ATOM 766 C CA . LEU A 1 101 ? -7.880 5.869 -5.080 1.00 94.25 101 LEU A CA 1
ATOM 767 C C . LEU A 1 101 ? -7.910 4.760 -4.021 1.00 94.25 101 LEU A C 1
ATOM 769 O O . LEU A 1 101 ? -8.967 4.492 -3.454 1.00 94.25 101 LEU A O 1
ATOM 773 N N . HIS A 1 102 ? -6.765 4.156 -3.687 1.00 93.19 102 HIS A N 1
ATOM 774 C CA . HIS A 1 102 ? -6.707 3.137 -2.634 1.00 93.19 102 HIS A CA 1
ATOM 775 C C . HIS A 1 102 ? -7.066 3.694 -1.250 1.00 93.19 102 HIS A C 1
ATOM 777 O O . HIS A 1 102 ? -7.748 3.019 -0.478 1.00 93.19 102 HIS A O 1
ATOM 783 N N . ALA A 1 103 ? -6.663 4.929 -0.946 1.00 92.88 103 ALA A N 1
ATOM 784 C CA . ALA A 1 103 ? -6.994 5.599 0.308 1.00 92.88 103 ALA A CA 1
ATOM 785 C C . ALA A 1 103 ? -8.501 5.849 0.463 1.00 92.88 103 ALA A C 1
ATOM 787 O O . ALA A 1 103 ? -9.023 5.755 1.569 1.00 92.88 103 ALA A O 1
ATOM 788 N N . VAL A 1 104 ? -9.220 6.121 -0.628 1.00 93.12 104 VAL A N 1
ATOM 789 C CA . VAL A 1 104 ? -10.686 6.249 -0.608 1.00 93.12 104 VAL A CA 1
ATOM 790 C C . VAL A 1 104 ? -11.350 4.872 -0.537 1.00 93.12 104 VAL A C 1
ATOM 792 O O . VAL A 1 104 ? -12.236 4.646 0.290 1.00 93.12 104 VAL A O 1
ATOM 795 N N . LEU A 1 105 ? -10.900 3.924 -1.365 1.00 94.06 105 LEU A N 1
ATOM 796 C CA . LEU A 1 105 ? -11.485 2.583 -1.444 1.00 94.06 105 LEU A CA 1
ATOM 797 C C . LEU A 1 105 ? -11.258 1.739 -0.188 1.00 94.06 105 LEU A C 1
ATOM 799 O O . LEU A 1 105 ? -12.015 0.796 0.049 1.00 94.06 105 LEU A O 1
ATOM 803 N N . ILE A 1 106 ? -10.272 2.064 0.653 1.00 93.94 106 ILE A N 1
ATOM 804 C CA . ILE A 1 106 ? -10.071 1.314 1.893 1.00 93.94 106 ILE A CA 1
ATOM 805 C C . ILE A 1 106 ? -11.269 1.428 2.835 1.00 93.94 106 ILE A C 1
ATOM 807 O O . ILE A 1 106 ? -11.504 0.504 3.599 1.00 93.94 106 ILE A O 1
ATOM 811 N N . LEU A 1 107 ? -12.049 2.511 2.791 1.00 93.31 107 LEU A N 1
ATOM 812 C CA . LEU A 1 107 ? -13.182 2.707 3.696 1.00 93.31 107 LEU A CA 1
ATOM 813 C C . LEU A 1 107 ? -14.265 1.624 3.530 1.00 93.31 107 LEU A C 1
ATOM 815 O O . LEU A 1 107 ? -14.547 0.924 4.510 1.00 93.31 107 LEU A O 1
ATOM 819 N N . PRO A 1 108 ? -14.844 1.408 2.331 1.00 93.81 108 PRO A N 1
ATOM 820 C CA . PRO A 1 108 ? -15.804 0.322 2.137 1.00 93.81 108 PRO A CA 1
ATOM 821 C C . PRO A 1 108 ? -15.170 -1.064 2.348 1.00 93.81 108 PRO A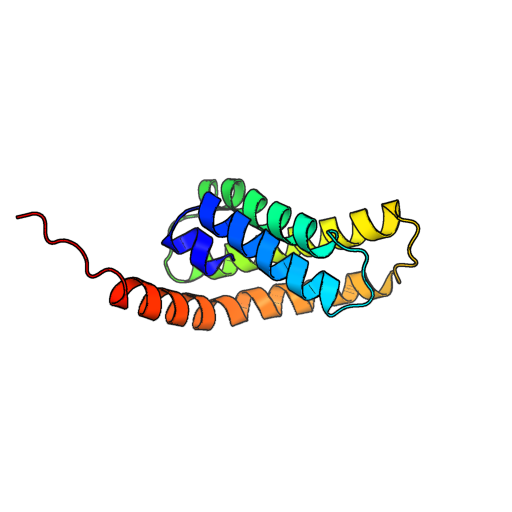 C 1
ATOM 823 O O . PRO A 1 108 ? -15.809 -1.958 2.907 1.00 93.81 108 PRO A O 1
ATOM 826 N N . VAL A 1 109 ? -13.899 -1.253 1.976 1.00 92.81 109 VAL A N 1
ATOM 827 C CA . VAL A 1 109 ? -13.183 -2.529 2.168 1.00 92.81 109 VAL A CA 1
ATOM 828 C C . VAL A 1 109 ? -12.951 -2.839 3.650 1.00 92.81 109 VAL A C 1
ATOM 830 O O . VAL A 1 109 ? -13.122 -3.971 4.096 1.00 92.81 109 VAL A O 1
ATOM 833 N N . TYR A 1 110 ? -12.578 -1.840 4.443 1.00 91.38 110 TYR A N 1
ATOM 834 C CA . TYR A 1 110 ? -12.396 -1.979 5.882 1.00 91.38 110 TYR A CA 1
ATOM 835 C C . TYR A 1 110 ? -13.722 -2.294 6.560 1.00 91.38 110 TYR A C 1
ATOM 837 O O . TYR A 1 110 ? -13.783 -3.181 7.408 1.00 91.38 110 TYR A O 1
ATOM 845 N N . TRP A 1 111 ? -14.798 -1.622 6.149 1.00 91.19 111 TRP A N 1
ATOM 846 C CA . TRP A 1 111 ? -16.112 -1.874 6.719 1.00 91.19 111 TRP A CA 1
ATOM 847 C C . TRP A 1 111 ? -16.590 -3.298 6.414 1.00 91.19 111 TRP A C 1
ATOM 849 O O . TRP A 1 111 ? -16.984 -4.026 7.323 1.00 91.19 111 TRP A O 1
ATOM 859 N N . THR A 1 112 ? -16.504 -3.745 5.162 1.00 91.31 112 THR A N 1
ATOM 860 C CA . THR A 1 112 ? -16.871 -5.124 4.795 1.00 91.31 112 THR A CA 1
ATOM 861 C C . THR A 1 112 ? -16.027 -6.160 5.541 1.00 91.31 112 THR A C 1
ATOM 863 O O . THR A 1 112 ? -16.585 -7.097 6.112 1.00 91.31 112 THR A O 1
ATOM 866 N N . ALA A 1 113 ? -14.712 -5.953 5.649 1.00 89.50 113 ALA A N 1
ATOM 867 C CA . ALA A 1 113 ? -13.835 -6.818 6.440 1.00 89.50 113 ALA A CA 1
ATOM 868 C C . ALA A 1 113 ? -14.227 -6.846 7.927 1.00 89.50 113 ALA A C 1
ATOM 870 O O . ALA A 1 113 ? -14.272 -7.915 8.530 1.00 89.50 113 ALA A O 1
ATOM 871 N N . TYR A 1 114 ? -14.587 -5.696 8.501 1.00 89.81 114 TYR A N 1
ATOM 872 C CA . TYR A 1 114 ? -15.071 -5.595 9.877 1.00 89.81 114 TYR A CA 1
ATOM 873 C C . TYR A 1 114 ? -16.380 -6.373 10.093 1.00 89.81 114 TYR A C 1
ATOM 875 O O . TYR A 1 114 ? -16.538 -7.056 11.107 1.00 89.81 114 TYR A O 1
ATOM 883 N N . TRP A 1 115 ? -17.314 -6.322 9.134 1.00 88.19 115 TRP A N 1
ATOM 884 C CA . TRP A 1 115 ? -18.549 -7.120 9.170 1.00 88.19 115 TRP A CA 1
ATOM 885 C C . TRP A 1 115 ? -18.289 -8.622 9.096 1.00 88.19 115 TRP A C 1
ATOM 887 O O . TRP A 1 115 ? -18.965 -9.397 9.774 1.00 88.19 115 TRP A O 1
ATOM 897 N N . ILE A 1 116 ? -17.330 -9.044 8.280 1.00 88.44 116 ILE A N 1
ATOM 898 C CA . ILE A 1 116 ? -16.954 -10.454 8.174 1.00 88.44 116 ILE A CA 1
ATOM 899 C C . ILE A 1 116 ? -16.316 -10.909 9.490 1.00 88.44 116 ILE A C 1
ATOM 901 O O . ILE A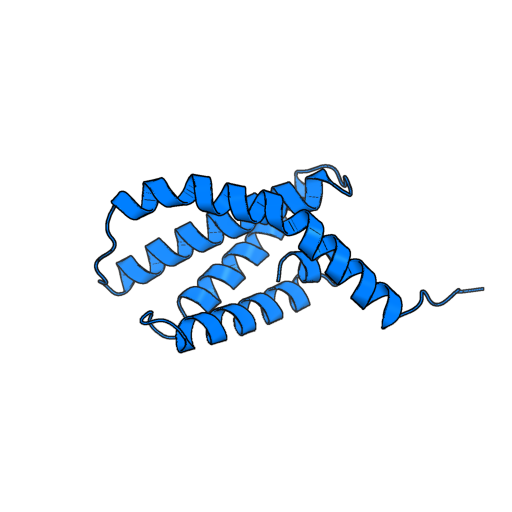 1 116 ? -16.744 -11.905 10.073 1.00 88.44 116 ILE A O 1
ATOM 905 N N . ASP A 1 117 ? -15.355 -10.144 10.005 1.00 87.06 117 ASP A N 1
ATOM 906 C CA . ASP A 1 117 ? -14.611 -10.495 11.212 1.00 87.06 117 ASP A CA 1
ATOM 907 C C . ASP A 1 117 ? -15.518 -10.643 12.442 1.00 87.06 117 ASP A C 1
ATOM 909 O O . ASP A 1 117 ? -15.490 -11.677 13.116 1.00 87.06 117 ASP A O 1
ATOM 913 N N . ARG A 1 118 ? -16.423 -9.676 12.664 1.00 86.19 118 ARG A N 1
ATOM 914 C CA . ARG A 1 118 ? -17.384 -9.733 13.780 1.00 86.19 118 ARG A CA 1
ATOM 915 C C . ARG A 1 118 ? -18.331 -10.936 13.696 1.00 86.19 118 ARG A C 1
ATOM 917 O O . ARG A 1 118 ? -18.842 -11.374 14.722 1.00 86.19 118 ARG A O 1
ATOM 924 N N . THR A 1 119 ? -18.608 -11.429 12.488 1.00 87.38 119 THR A N 1
ATOM 925 C CA . THR A 1 119 ? -19.533 -12.550 12.263 1.00 87.38 119 THR A CA 1
ATOM 926 C C . THR A 1 119 ? -18.833 -13.880 12.523 1.00 87.38 119 THR A C 1
ATOM 928 O O . THR A 1 119 ? -19.419 -14.780 13.115 1.00 87.38 119 THR A O 1
ATOM 931 N N . ILE A 1 120 ? -17.558 -13.989 12.136 1.00 84.31 120 ILE A N 1
ATOM 932 C CA . ILE A 1 120 ? -16.752 -15.200 12.330 1.00 84.31 120 ILE A CA 1
ATOM 933 C C . ILE A 1 120 ? -16.339 -15.367 13.801 1.00 84.31 120 ILE A C 1
ATOM 935 O O . ILE A 1 120 ? -16.231 -16.495 14.281 1.00 84.31 120 ILE A O 1
ATOM 939 N N . ARG A 1 121 ? -16.110 -14.273 14.542 1.00 73.62 121 ARG A N 1
ATOM 940 C CA . ARG A 1 121 ? -15.788 -14.323 15.978 1.00 73.62 121 ARG A CA 1
ATOM 941 C C . ARG A 1 121 ? -16.616 -13.309 16.774 1.00 73.62 121 ARG A C 1
ATOM 943 O O . ARG A 1 121 ? -16.151 -12.191 17.008 1.00 73.62 121 ARG A O 1
ATOM 950 N N . PRO A 1 122 ? -17.812 -13.696 17.257 1.00 68.69 122 PRO A N 1
ATOM 951 C CA . PRO A 1 122 ? -18.547 -12.889 18.221 1.00 68.69 122 PRO A CA 1
ATOM 952 C C . PRO A 1 122 ? -17.670 -12.665 19.457 1.00 68.69 122 PRO A C 1
ATOM 954 O O . PRO A 1 122 ? -17.028 -13.603 19.940 1.00 68.69 122 PRO A O 1
ATOM 957 N N . ARG A 1 123 ? -17.612 -11.425 19.962 1.00 59.88 123 ARG A N 1
ATOM 958 C CA . ARG A 1 123 ? -16.856 -11.091 21.180 1.00 59.88 123 ARG A CA 1
ATOM 959 C C . ARG A 1 123 ? -17.232 -12.074 22.289 1.00 59.88 123 ARG A C 1
ATOM 961 O O . ARG A 1 123 ? -18.398 -12.145 22.669 1.00 59.88 123 ARG A O 1
ATOM 968 N N . LYS A 1 124 ? -16.249 -12.809 22.815 1.00 57.38 124 LYS A N 1
ATOM 969 C CA . LYS A 1 124 ? -16.448 -13.597 24.033 1.00 57.38 124 LYS A CA 1
ATOM 970 C C . LYS A 1 124 ? -16.755 -12.608 25.154 1.00 57.38 124 LYS A C 1
ATOM 972 O O . LYS A 1 124 ? -15.905 -11.789 25.492 1.00 57.38 124 LYS A O 1
ATOM 977 N N . VAL A 1 125 ? -17.980 -12.643 25.669 1.00 59.31 125 VAL A N 1
ATOM 978 C CA . VAL A 1 125 ? -18.350 -11.920 26.885 1.00 59.31 125 VAL A CA 1
ATOM 979 C C . VAL A 1 125 ? -17.620 -12.625 28.025 1.00 59.31 125 VAL A C 1
ATOM 981 O O . VAL A 1 125 ? -18.018 -13.711 28.432 1.00 59.31 125 VAL A O 1
ATOM 984 N N . THR A 1 126 ? -16.493 -12.075 28.469 1.00 53.72 126 THR A N 1
ATOM 985 C CA . THR A 1 126 ? -15.910 -12.438 29.765 1.00 53.72 126 THR A CA 1
ATOM 986 C C . THR A 1 126 ? -16.800 -11.826 30.837 1.00 53.72 126 THR A C 1
ATOM 988 O O . THR A 1 126 ? -16.799 -10.605 31.000 1.00 53.72 126 THR A O 1
ATOM 991 N N . VAL A 1 127 ? -17.614 -12.683 31.458 1.00 51.78 127 VAL A N 1
ATOM 992 C CA . VAL A 1 127 ? -18.362 -12.419 32.696 1.00 51.78 127 VAL A CA 1
ATOM 993 C C . VAL A 1 127 ? -17.415 -12.579 33.875 1.00 51.78 127 VAL A C 1
ATOM 995 O O . VAL A 1 127 ? -16.596 -13.526 33.816 1.00 51.78 127 VAL A O 1
#